Protein AF-A0A3B8QDJ0-F1 (afdb_monomer_lite)

Secondary structure (DSSP, 8-state):
-HHHHHHHIIIIISS-HHHHHHHHHH-GGGHHHHHSSSS-HHHHHHHHHIIIIITT-BHHHHHTSSS-----EEEETTTTEEEE-SHHHHHTTT--GGGSBHHHHHHHHT--TTTSPPEEEE--TTSS-----HHHH-STT--SHHHHHHHHHHHHHH-TTT-SEEEEE-TT-

pLDDT: mean 78.31, std 19.25, range [38.47, 97.19]

Radius of gyration: 17.82 Å; chains: 1; bounding box: 45×32×52 Å

Foldseek 3Di:
DVCLCVLCCVQPVVDVCVVVLCCVLVPVVCPVVQVPDPQWSLNVQLVVCCVRPQVQAFLLNVVVDPDDDDWQWWAFPVQRDIQILDCVSCVLQVHGRRNHGPSLSVSLQAAAPPRTFFRKDFRNAPPNPDDDPCLLVPPVVCPDPVSVSVSVVSVVSNPCVVDRMTTTHHRVD

Sequence (173 aa):
GDDLFTTFEEAFLKHNVQRVLVWKTLNPLHWPTLFFSTYGRSELAEDYYDKILFHHHTYHDLRQRPGPFIVVNATDITTGARFDFTQQQFDYLCSDLSAVKISRACAASSAVPAVLSPVTLNNYAGTCGFEPPAWVTDRELQTNARVRARAREYKSFLDRTNRPYLHLVDGGV

Structure (mmCIF, N/CA/C/O backbone):
data_AF-A0A3B8QDJ0-F1
#
_entry.id   AF-A0A3B8QDJ0-F1
#
loop_
_atom_site.group_PDB
_atom_site.id
_atom_site.type_symbol
_atom_site.label_atom_id
_atom_site.label_alt_id
_atom_site.label_comp_id
_atom_site.label_asym_id
_atom_site.label_entity_id
_atom_site.label_seq_id
_atom_site.pdbx_PDB_ins_code
_atom_site.Cartn_x
_atom_site.Cartn_y
_atom_site.Cartn_z
_atom_site.occupancy
_atom_site.B_iso_or_equiv
_atom_site.auth_seq_id
_atom_site.auth_comp_id
_atom_site.auth_asym_id
_atom_site.auth_atom_id
_atom_site.pdbx_PDB_model_num
ATOM 1 N N . GLY A 1 1 ? -27.486 -2.031 5.641 1.00 44.25 1 GLY A N 1
ATOM 2 C CA . GLY A 1 1 ? -27.509 -0.657 5.113 1.00 44.25 1 GLY A CA 1
ATOM 3 C C . GLY A 1 1 ? -27.871 0.295 6.223 1.00 44.25 1 GLY A C 1
ATOM 4 O O . GLY A 1 1 ? -27.053 1.128 6.580 1.00 44.25 1 GLY A O 1
ATOM 5 N N . ASP A 1 2 ? -29.046 0.096 6.813 1.00 38.47 2 ASP A N 1
ATOM 6 C CA . ASP A 1 2 ? -29.625 1.039 7.776 1.00 38.47 2 ASP A CA 1
ATOM 7 C C . ASP A 1 2 ? -28.893 1.089 9.131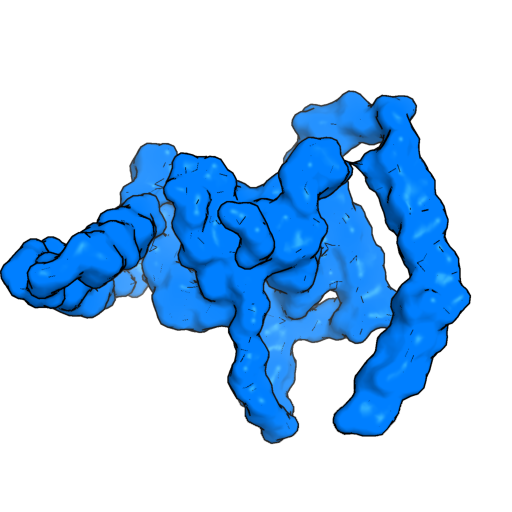 1.00 38.47 2 ASP A C 1
ATOM 9 O O . ASP A 1 2 ? -28.707 2.176 9.668 1.00 38.47 2 ASP A O 1
ATOM 13 N N . ASP A 1 3 ? -28.330 -0.031 9.605 1.00 47.31 3 ASP A N 1
ATOM 14 C CA . ASP A 1 3 ? -27.477 -0.056 10.811 1.00 47.31 3 ASP A CA 1
ATOM 15 C C . ASP A 1 3 ? -26.135 0.671 10.644 1.00 47.31 3 ASP A C 1
ATOM 17 O O . ASP A 1 3 ? -25.492 1.020 11.633 1.00 47.31 3 ASP A O 1
ATOM 21 N N . LEU A 1 4 ? -25.684 0.904 9.402 1.00 49.38 4 LEU A N 1
ATOM 22 C CA . LEU A 1 4 ? -24.424 1.602 9.150 1.00 49.38 4 LEU A CA 1
ATOM 23 C C . LEU A 1 4 ? -24.546 3.064 9.580 1.00 49.38 4 LEU A C 1
ATOM 25 O O . LEU A 1 4 ? -23.629 3.589 10.193 1.00 49.38 4 LEU A O 1
ATOM 29 N N . PHE A 1 5 ? -25.676 3.711 9.288 1.00 45.62 5 PHE A N 1
ATOM 30 C CA . PHE A 1 5 ? -25.865 5.131 9.574 1.00 45.62 5 PHE A CA 1
ATOM 31 C C . PHE A 1 5 ? -26.183 5.384 11.045 1.00 45.62 5 PHE A C 1
ATOM 33 O O . PHE A 1 5 ? -25.610 6.303 11.616 1.00 45.62 5 PHE A O 1
ATOM 40 N N . TH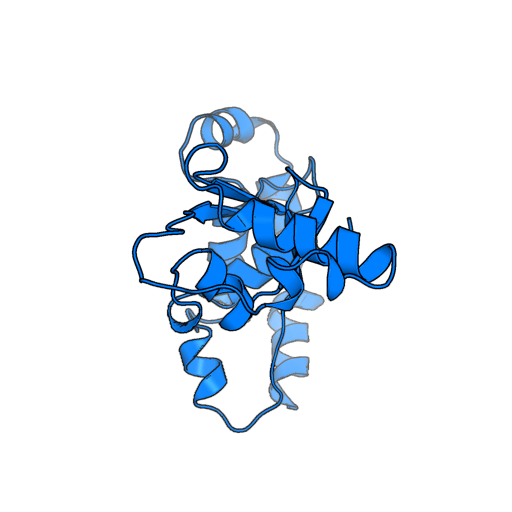R A 1 6 ? -26.997 4.547 11.691 1.00 48.06 6 THR A N 1
ATOM 41 C CA . THR A 1 6 ? -27.305 4.682 13.125 1.00 48.06 6 THR A CA 1
ATOM 42 C C . THR A 1 6 ? -26.095 4.354 14.003 1.00 48.06 6 THR A C 1
ATOM 44 O O . THR A 1 6 ? -25.757 5.135 14.892 1.00 48.06 6 THR A O 1
ATOM 47 N N . THR A 1 7 ? -25.372 3.267 13.704 1.00 54.34 7 THR A N 1
ATOM 48 C CA . THR A 1 7 ? -24.174 2.868 14.465 1.00 54.34 7 THR A CA 1
ATOM 49 C C . THR A 1 7 ? -23.005 3.820 14.214 1.00 54.34 7 THR A C 1
ATOM 51 O O . THR A 1 7 ? -22.329 4.210 15.160 1.00 54.34 7 THR A O 1
ATOM 54 N N . PHE A 1 8 ? -22.768 4.255 12.970 1.00 52.31 8 PHE A N 1
ATOM 55 C CA . PHE A 1 8 ? -21.721 5.242 12.670 1.00 52.31 8 PHE A CA 1
ATOM 56 C C . PHE A 1 8 ? -22.044 6.612 13.276 1.00 52.31 8 PHE A C 1
ATOM 58 O O . PHE A 1 8 ? -21.161 7.270 13.828 1.00 52.31 8 PHE A O 1
ATOM 65 N N . GLU A 1 9 ? -23.308 7.041 13.231 1.00 49.09 9 GLU A N 1
ATOM 66 C CA . GLU A 1 9 ? -23.723 8.301 13.841 1.00 49.09 9 GLU A CA 1
ATOM 67 C C . GLU A 1 9 ? -23.539 8.275 15.362 1.00 49.09 9 GLU A C 1
ATOM 69 O O . GLU A 1 9 ? -22.933 9.193 15.907 1.00 49.09 9 GLU A O 1
ATOM 74 N N . GLU A 1 10 ? -23.979 7.229 16.063 1.00 51.47 10 GLU A N 1
ATOM 75 C CA . GLU A 1 10 ? -23.839 7.146 17.524 1.00 51.47 10 GLU A CA 1
ATOM 76 C C . GLU A 1 10 ? -22.400 6.869 17.985 1.00 51.47 10 GLU A C 1
ATOM 78 O O . GLU A 1 10 ? -21.925 7.521 18.922 1.00 51.47 10 GLU A O 1
ATOM 83 N N . ALA A 1 11 ? -21.684 5.959 17.318 1.00 52.28 11 ALA A N 1
ATOM 84 C CA . ALA A 1 11 ? -20.347 5.528 17.728 1.00 52.28 11 ALA A CA 1
ATOM 85 C C . ALA A 1 11 ? -19.223 6.478 17.282 1.00 52.28 11 ALA A C 1
ATOM 87 O O . ALA A 1 11 ? -18.186 6.540 17.946 1.00 52.28 11 ALA A O 1
ATOM 88 N N . PHE A 1 12 ? -19.403 7.225 16.185 1.00 48.09 12 PHE A N 1
ATOM 89 C CA . PHE A 1 12 ? -18.355 8.076 15.605 1.00 48.09 12 PHE A CA 1
ATOM 90 C C . PHE A 1 12 ? -18.739 9.554 15.492 1.00 48.09 12 PHE A C 1
ATOM 92 O O . PHE A 1 12 ? -17.921 10.419 15.799 1.00 48.09 12 PHE A O 1
ATOM 99 N N . LEU A 1 13 ? -19.971 9.856 15.077 1.00 44.44 13 LEU A N 1
ATOM 100 C CA . LEU A 1 13 ? -20.382 11.208 14.667 1.00 44.44 13 LEU A CA 1
ATOM 101 C C . LEU A 1 13 ? -20.940 12.058 15.829 1.00 44.44 13 LEU A C 1
ATOM 103 O O . LEU A 1 13 ? -20.698 13.261 15.885 1.00 44.44 13 LEU A O 1
ATOM 107 N N . LYS A 1 14 ? -21.655 11.436 16.777 1.00 43.78 14 LYS A N 1
ATOM 108 C CA . LYS A 1 14 ? -22.232 12.053 17.990 1.00 43.78 14 LYS A CA 1
ATOM 109 C C . LYS A 1 14 ? -21.333 11.929 19.212 1.00 43.78 14 LYS A C 1
ATOM 111 O O . LYS A 1 14 ? -21.440 12.730 20.141 1.00 43.78 14 LYS A O 1
ATOM 116 N N . HIS A 1 15 ? -20.453 10.933 19.239 1.00 42.06 15 HIS A N 1
ATOM 117 C CA . HIS A 1 15 ? -19.383 10.895 20.221 1.00 42.06 15 HIS A CA 1
ATOM 118 C C . HIS A 1 15 ? -18.297 11.895 19.832 1.00 42.06 15 HIS A C 1
ATOM 120 O O . HIS A 1 15 ? -17.962 12.069 18.667 1.00 42.06 15 HIS A O 1
ATOM 126 N N . ASN A 1 16 ? -17.709 12.544 20.835 1.00 45.34 16 ASN A N 1
ATOM 127 C CA . ASN A 1 16 ? -16.558 13.439 20.702 1.00 45.34 16 ASN A CA 1
ATOM 128 C C . ASN A 1 16 ? -15.275 12.645 20.342 1.00 45.34 16 ASN A C 1
ATOM 130 O O . ASN A 1 16 ? -14.226 12.803 20.970 1.00 45.34 16 ASN A O 1
ATOM 134 N N . VAL A 1 17 ? -15.359 11.760 19.346 1.00 44.66 17 VAL A N 1
ATOM 135 C CA . VAL A 1 17 ? -14.266 10.940 18.824 1.00 44.66 17 VAL A CA 1
ATOM 136 C C . VAL A 1 17 ? -13.167 11.839 18.288 1.00 44.66 17 VAL A C 1
ATOM 138 O O . VAL A 1 17 ? -12.000 11.615 18.597 1.00 44.66 17 VAL A O 1
ATOM 141 N N . GLN A 1 18 ? -13.543 12.947 17.638 1.00 43.81 18 GLN A N 1
ATOM 142 C CA . GLN A 1 18 ? -12.615 14.030 17.335 1.00 43.81 18 GLN A CA 1
ATOM 143 C C . GLN A 1 18 ? -11.905 14.516 18.599 1.00 43.81 18 GLN A C 1
ATOM 145 O O . GLN A 1 18 ? -10.689 14.502 18.619 1.00 43.81 18 GLN A O 1
ATOM 150 N N . ARG A 1 19 ? -12.592 14.867 19.693 1.00 43.69 19 ARG A N 1
ATOM 151 C CA . ARG A 1 19 ? -11.929 15.423 20.887 1.00 43.69 19 ARG A CA 1
ATOM 152 C C . ARG A 1 19 ? -10.946 14.452 21.537 1.00 43.69 19 ARG A C 1
ATOM 154 O O . ARG A 1 19 ? -9.877 14.906 21.907 1.00 43.69 19 ARG A O 1
ATOM 161 N N . VAL A 1 20 ? -11.263 13.161 21.676 1.00 49.50 20 VAL A N 1
ATOM 162 C CA . VAL A 1 20 ? -10.373 12.173 22.332 1.00 49.50 20 VAL A CA 1
ATOM 163 C C . VAL A 1 20 ? -9.227 11.737 21.417 1.00 49.50 20 VAL A C 1
ATOM 165 O O . VAL A 1 20 ? -8.088 11.643 21.880 1.00 49.50 20 VAL A O 1
ATOM 168 N N . LEU A 1 21 ? -9.505 11.515 20.127 1.00 48.34 21 LEU A N 1
ATOM 169 C CA . LEU A 1 21 ? -8.494 11.160 19.131 1.00 48.34 21 LEU A CA 1
ATOM 170 C C . LEU A 1 21 ? -7.547 12.341 18.894 1.00 48.34 21 LEU A C 1
ATOM 172 O O . LEU A 1 21 ? -6.339 12.153 18.971 1.00 48.34 21 LEU A O 1
ATOM 176 N N . VAL A 1 22 ? -8.066 13.565 18.740 1.00 49.03 22 VAL A N 1
ATOM 177 C CA . VAL A 1 22 ? -7.286 14.815 18.659 1.00 49.03 22 VAL A CA 1
ATOM 178 C C . VAL A 1 22 ? -6.492 15.034 19.946 1.00 49.03 22 VAL A C 1
ATOM 180 O O . VAL A 1 22 ? -5.307 15.316 19.858 1.00 49.03 22 VAL A O 1
ATOM 183 N N . TRP A 1 23 ? -7.054 14.839 21.146 1.00 47.94 23 TRP A N 1
ATOM 184 C CA . TRP A 1 23 ? -6.276 15.025 22.383 1.00 47.94 23 TRP A CA 1
ATOM 185 C C . TRP A 1 23 ? -5.133 14.016 22.538 1.00 47.94 23 TRP A C 1
ATOM 187 O O . TRP A 1 23 ? -4.051 14.385 22.986 1.00 47.94 23 TRP A O 1
ATOM 197 N N . LYS A 1 24 ? -5.352 12.741 22.191 1.00 50.59 24 LYS A N 1
ATOM 198 C CA . LYS A 1 24 ? -4.319 11.698 22.319 1.00 50.59 24 LYS A CA 1
ATOM 199 C C . LYS A 1 24 ? -3.283 11.737 21.193 1.00 50.59 24 LYS A C 1
ATOM 201 O O . LYS A 1 24 ? -2.126 11.421 21.447 1.00 50.59 24 LYS A O 1
ATOM 206 N N . THR A 1 25 ? -3.667 12.141 19.982 1.00 49.03 25 THR A N 1
ATOM 207 C CA . THR A 1 25 ? -2.747 12.270 18.835 1.00 49.03 25 THR A CA 1
ATOM 208 C C . THR A 1 25 ? -2.020 13.619 18.805 1.00 49.03 25 THR A C 1
ATOM 210 O O . THR A 1 25 ? -0.850 13.653 18.427 1.00 49.03 25 THR A O 1
ATOM 213 N N . LEU A 1 26 ? -2.641 14.712 19.275 1.00 49.06 26 LEU A N 1
ATOM 214 C CA . LEU A 1 26 ? -2.055 16.061 19.286 1.00 49.06 26 LEU A CA 1
ATOM 215 C C . LEU A 1 26 ? -1.372 16.474 20.598 1.00 49.06 26 LEU A C 1
ATOM 217 O O . LEU A 1 26 ? -0.864 17.587 20.653 1.00 49.06 26 LEU A O 1
ATOM 221 N N . ASN A 1 27 ? -1.330 15.645 21.650 1.00 52.06 27 ASN A N 1
ATOM 222 C CA . ASN A 1 27 ? -0.571 15.990 22.859 1.00 52.06 27 ASN A CA 1
ATOM 223 C C . ASN A 1 27 ? 0.940 15.743 22.642 1.00 52.06 27 ASN A C 1
ATOM 225 O O . ASN A 1 27 ? 1.372 14.583 22.640 1.00 52.06 27 ASN A O 1
ATOM 229 N N . PRO A 1 28 ? 1.763 16.806 22.512 1.00 50.91 28 PRO A N 1
ATOM 230 C CA . PRO A 1 28 ? 3.167 16.693 22.126 1.00 50.91 28 PRO A CA 1
ATOM 231 C C . PRO A 1 28 ? 4.060 16.032 23.180 1.00 50.91 28 PRO A C 1
ATOM 233 O O . PRO A 1 28 ? 5.175 15.617 22.870 1.00 50.91 28 PRO A O 1
ATOM 236 N N . LEU A 1 29 ? 3.571 15.872 24.413 1.00 55.44 29 LEU A N 1
ATOM 237 C CA . LEU A 1 29 ? 4.322 15.265 25.514 1.00 55.44 29 LEU A CA 1
ATOM 238 C C . LEU A 1 29 ? 4.527 13.749 25.348 1.00 55.44 29 LEU A C 1
ATOM 240 O O . LEU A 1 29 ? 5.473 13.201 25.905 1.00 55.44 29 LEU A O 1
ATOM 244 N N . HIS A 1 30 ? 3.688 13.070 24.557 1.00 53.59 30 HIS A N 1
ATOM 245 C CA . HIS A 1 30 ? 3.786 11.621 24.309 1.00 53.59 30 HIS A CA 1
ATOM 246 C C . HIS A 1 30 ? 4.442 11.273 22.961 1.00 53.59 30 HIS A C 1
ATOM 248 O O . HIS A 1 30 ? 4.536 10.106 22.580 1.00 53.59 30 HIS A O 1
ATOM 254 N N . TRP A 1 31 ? 4.890 12.281 22.209 1.00 52.16 31 TRP A N 1
ATOM 255 C CA . TRP A 1 31 ? 5.431 12.113 20.861 1.00 52.16 31 TRP A CA 1
ATOM 256 C C . TRP A 1 31 ? 6.822 11.472 20.777 1.00 52.16 31 TRP A C 1
ATOM 258 O O . TRP A 1 31 ? 7.014 10.696 19.839 1.00 52.16 31 TRP A O 1
ATOM 268 N N . PRO A 1 32 ? 7.774 11.709 21.705 1.00 54.84 32 PRO A N 1
ATOM 269 C CA . PRO A 1 32 ? 9.090 11.075 21.624 1.00 54.84 32 PRO A CA 1
ATOM 270 C C . PRO A 1 32 ? 8.991 9.543 21.657 1.00 54.84 32 PRO A C 1
ATOM 272 O O . PRO A 1 32 ? 9.590 8.862 20.833 1.00 54.84 32 PRO A O 1
ATOM 275 N N . THR A 1 33 ? 8.143 8.979 22.519 1.00 50.41 33 THR A N 1
ATOM 276 C CA . THR A 1 33 ? 7.972 7.520 22.639 1.00 50.41 33 THR A CA 1
ATOM 277 C C . THR A 1 33 ? 7.288 6.871 21.433 1.00 50.41 33 THR A C 1
ATOM 279 O O . THR A 1 33 ? 7.464 5.678 21.222 1.00 50.41 33 THR A O 1
ATOM 282 N N . LEU A 1 34 ? 6.538 7.633 20.628 1.00 47.00 34 LEU A N 1
ATOM 283 C CA . LEU A 1 34 ? 5.857 7.146 19.416 1.00 47.00 34 LEU A CA 1
ATOM 284 C C . LEU A 1 34 ? 6.708 7.294 18.144 1.00 47.00 34 LEU A C 1
ATOM 286 O O . LEU A 1 34 ? 6.432 6.633 17.152 1.00 47.00 34 LEU A O 1
ATOM 290 N N . PHE A 1 35 ? 7.729 8.155 18.167 1.00 42.28 35 PHE A N 1
ATOM 291 C CA . PHE A 1 35 ? 8.711 8.290 17.083 1.00 42.28 35 PHE A CA 1
ATOM 292 C C . PHE A 1 35 ? 9.851 7.264 17.191 1.00 42.28 35 PHE A C 1
ATOM 294 O O . PHE A 1 35 ? 10.390 6.847 16.171 1.00 42.28 35 PHE A O 1
ATOM 301 N N . PHE A 1 36 ? 10.218 6.859 18.414 1.00 42.75 36 PHE A N 1
ATOM 302 C CA . PHE A 1 36 ? 11.278 5.869 18.674 1.00 42.75 36 PHE A CA 1
ATOM 303 C C . PHE A 1 36 ? 10.763 4.428 18.850 1.00 42.75 36 PHE A C 1
ATOM 305 O O . PHE A 1 36 ? 11.562 3.503 18.973 1.00 42.75 36 PHE A O 1
ATOM 312 N N . SER A 1 37 ? 9.444 4.228 18.868 1.00 43.97 37 SER A N 1
ATOM 313 C CA . SER A 1 37 ? 8.798 2.913 18.884 1.00 43.97 37 SER A CA 1
ATOM 314 C C . SER A 1 37 ? 8.476 2.475 17.453 1.00 43.97 37 SER A C 1
ATOM 316 O O . SER A 1 37 ? 8.060 3.291 16.637 1.00 43.97 37 SER A O 1
ATOM 318 N N . THR A 1 38 ? 8.587 1.180 17.147 1.00 49.59 38 THR A N 1
ATOM 319 C CA . THR A 1 38 ? 8.091 0.575 15.892 1.00 49.59 38 THR A CA 1
ATOM 320 C C . THR A 1 38 ? 6.563 0.663 15.735 1.00 49.59 38 THR A C 1
ATOM 322 O O . THR A 1 38 ? 6.026 0.224 14.721 1.00 49.59 38 THR A O 1
ATOM 325 N N . TYR A 1 39 ? 5.864 1.229 16.725 1.00 51.09 39 TYR A N 1
ATOM 326 C CA . TYR A 1 39 ? 4.417 1.381 16.812 1.00 51.09 39 TYR A CA 1
ATOM 327 C C . TYR A 1 39 ? 4.030 2.870 16.696 1.00 51.09 39 TYR A C 1
ATOM 329 O O . TYR A 1 39 ? 4.273 3.664 17.611 1.00 51.09 39 TYR A O 1
ATOM 337 N N . GLY A 1 40 ? 3.471 3.257 15.544 1.00 58.47 40 GLY A N 1
ATOM 338 C CA . GLY A 1 40 ? 3.194 4.651 15.175 1.00 58.47 40 GLY A CA 1
ATOM 339 C C . GLY A 1 40 ? 1.836 5.196 15.644 1.00 58.47 40 GLY A C 1
ATOM 340 O O . GLY A 1 40 ? 0.970 4.476 16.134 1.00 58.47 40 GLY A O 1
ATOM 341 N N . ARG A 1 41 ? 1.611 6.504 15.447 1.00 57.25 41 ARG A N 1
ATOM 342 C CA . ARG A 1 41 ? 0.341 7.198 15.765 1.00 57.25 41 ARG A CA 1
ATOM 343 C C . ARG A 1 41 ? -0.861 6.641 14.996 1.00 57.25 41 ARG A C 1
ATOM 345 O O . ARG A 1 41 ? -1.969 6.653 15.522 1.00 57.25 41 ARG A O 1
ATOM 352 N N . SER A 1 42 ? -0.648 6.161 13.777 1.00 56.19 42 SER A N 1
ATOM 353 C CA . SER A 1 42 ? -1.704 5.540 12.969 1.00 56.19 42 SER A CA 1
ATOM 354 C C . SER A 1 42 ? -2.029 4.120 13.400 1.00 56.19 42 SER A C 1
ATOM 356 O O . SER A 1 42 ? -3.155 3.696 13.192 1.00 56.19 42 SER A O 1
ATOM 358 N N . GLU A 1 43 ? -1.117 3.437 14.092 1.00 58.56 43 GLU A N 1
ATOM 359 C CA . GLU A 1 43 ? -1.403 2.153 14.737 1.00 58.56 43 GLU A CA 1
ATOM 360 C C . GLU A 1 43 ? -2.373 2.347 15.920 1.00 58.56 43 GLU A C 1
ATOM 362 O O . GLU A 1 43 ? -3.305 1.572 16.103 1.00 58.56 43 GLU A O 1
ATOM 367 N N . LEU A 1 44 ? -2.241 3.457 16.665 1.00 60.47 44 LEU A N 1
ATOM 368 C CA . LEU A 1 44 ? -3.213 3.842 17.701 1.00 60.47 44 LEU A CA 1
ATOM 369 C C . LEU A 1 44 ? -4.585 4.208 17.116 1.00 60.47 44 LEU A C 1
ATOM 371 O O . LEU A 1 44 ? -5.613 3.907 17.725 1.00 60.47 44 LEU A O 1
ATOM 375 N N . ALA A 1 45 ? -4.609 4.891 15.968 1.00 60.81 45 ALA A N 1
ATOM 376 C CA . ALA A 1 45 ? -5.852 5.205 15.268 1.00 60.81 45 ALA A CA 1
ATOM 377 C C . ALA A 1 45 ? -6.496 3.937 14.684 1.00 60.81 45 ALA A C 1
ATOM 379 O O . ALA A 1 45 ? -7.705 3.765 14.819 1.00 60.81 45 ALA A O 1
ATOM 380 N N . GLU A 1 46 ? -5.694 3.032 14.114 1.00 62.28 46 GLU A N 1
ATOM 381 C CA . GLU A 1 46 ? -6.119 1.710 13.651 1.00 62.28 46 GLU A CA 1
ATOM 382 C C . GLU A 1 46 ? -6.773 0.930 14.786 1.00 62.28 46 GLU A C 1
ATOM 384 O O . GLU A 1 46 ? -7.938 0.576 14.653 1.00 62.28 46 GLU A O 1
ATOM 389 N N . ASP A 1 47 ? -6.084 0.719 15.910 1.00 62.50 47 ASP A N 1
ATOM 390 C CA . ASP A 1 47 ? -6.615 -0.066 17.031 1.00 62.50 47 ASP A CA 1
ATOM 391 C C . ASP A 1 47 ? -7.880 0.559 17.630 1.00 62.50 47 ASP A C 1
ATOM 393 O O . ASP A 1 47 ? -8.799 -0.147 18.060 1.00 62.50 47 ASP A O 1
ATOM 397 N N . TYR A 1 48 ? -7.968 1.892 17.630 1.00 64.38 48 TYR A N 1
ATOM 398 C CA . TYR A 1 48 ? -9.179 2.587 18.042 1.00 64.38 48 TYR A CA 1
ATOM 399 C C . TYR A 1 48 ? -10.333 2.322 17.064 1.00 64.38 48 TYR A C 1
ATOM 401 O O . TYR A 1 48 ? -11.373 1.822 17.496 1.00 64.38 48 TYR A O 1
ATOM 409 N N . TYR A 1 49 ? -10.154 2.571 15.761 1.00 64.62 49 TYR A N 1
ATOM 410 C CA . TYR A 1 49 ? -11.170 2.297 14.733 1.00 64.62 49 TYR A CA 1
ATOM 411 C C . TYR A 1 49 ? -11.565 0.820 14.679 1.00 64.62 49 TYR A C 1
ATOM 413 O O . TYR A 1 49 ? -12.742 0.493 14.526 1.00 64.62 49 TYR A O 1
ATOM 421 N N . ASP A 1 50 ? -10.601 -0.078 14.843 1.00 65.38 50 ASP A N 1
ATOM 422 C CA . ASP A 1 50 ? -10.815 -1.519 14.867 1.00 65.38 50 ASP A CA 1
ATOM 423 C C . ASP A 1 50 ? -11.728 -1.921 16.023 1.00 65.38 50 ASP A C 1
ATOM 425 O O . ASP A 1 50 ? -12.625 -2.741 15.858 1.00 65.38 50 ASP A O 1
ATOM 429 N N . LYS A 1 51 ? -11.567 -1.286 17.185 1.00 63.41 51 LYS A N 1
ATOM 430 C CA . LYS A 1 51 ? -12.394 -1.560 18.359 1.00 63.41 51 LYS A CA 1
ATOM 431 C C . LYS A 1 51 ? -13.798 -0.960 18.264 1.00 63.41 51 LYS A C 1
ATOM 433 O O . LYS A 1 51 ? -14.747 -1.597 18.720 1.00 63.41 51 LYS A O 1
ATOM 438 N N . ILE A 1 52 ? -13.926 0.261 17.738 1.00 60.47 52 ILE A N 1
ATOM 439 C CA . ILE A 1 52 ? -15.187 1.021 17.797 1.00 60.47 52 ILE A CA 1
ATOM 440 C C . ILE A 1 52 ? -16.063 0.908 16.545 1.00 60.47 52 ILE A C 1
ATOM 442 O O . ILE A 1 52 ? -17.262 1.139 16.650 1.00 60.47 52 ILE A O 1
ATOM 446 N N . LEU A 1 53 ? -15.491 0.578 15.382 1.00 67.69 53 LEU A N 1
ATOM 447 C CA . LEU A 1 53 ? -16.202 0.599 14.096 1.00 67.69 53 LEU A CA 1
ATOM 448 C C . LEU A 1 53 ? -16.138 -0.724 13.336 1.00 67.69 53 LEU A C 1
ATOM 450 O O . LEU A 1 53 ? -17.133 -1.136 12.746 1.00 67.69 53 LEU A O 1
ATOM 454 N N . PHE A 1 54 ? -14.969 -1.367 13.301 1.00 76.69 54 PHE A N 1
ATOM 455 C CA . PHE A 1 54 ? -14.736 -2.489 12.384 1.00 76.69 54 PHE A CA 1
ATOM 456 C C . PHE A 1 54 ? -14.692 -3.859 13.063 1.00 76.69 54 PHE A C 1
ATOM 458 O O . PHE A 1 54 ? -14.758 -4.868 12.372 1.00 76.69 54 PHE A O 1
ATOM 465 N N . HIS A 1 55 ? -14.632 -3.909 14.393 1.00 81.56 55 HIS A N 1
ATOM 466 C CA . HIS A 1 55 ? -14.681 -5.123 15.212 1.00 81.56 55 HIS A CA 1
ATOM 467 C C . HIS A 1 55 ? -13.741 -6.242 14.730 1.00 81.56 55 HIS A C 1
ATOM 469 O O . HIS A 1 55 ? -14.145 -7.401 14.657 1.00 81.56 55 HIS A O 1
ATOM 475 N N . HIS A 1 56 ? -12.490 -5.900 14.402 1.00 83.19 56 HIS A N 1
ATOM 476 C CA . HIS A 1 56 ? -11.468 -6.830 13.898 1.00 83.19 56 HIS A CA 1
ATOM 477 C C . HIS A 1 56 ? -11.754 -7.441 12.518 1.00 83.19 56 HIS A C 1
ATOM 479 O O . HIS A 1 56 ? -11.052 -8.366 12.105 1.00 83.19 56 HIS A O 1
ATOM 485 N N . HIS A 1 57 ? -12.739 -6.922 11.777 1.00 89.12 57 HIS A N 1
ATOM 486 C CA . HIS A 1 57 ? -13.030 -7.405 10.435 1.00 89.12 57 HIS A CA 1
ATOM 487 C C . HIS A 1 57 ? -11.932 -7.058 9.425 1.00 89.12 57 HIS A C 1
ATOM 489 O O . HIS A 1 57 ? -11.316 -5.986 9.434 1.00 89.12 57 HIS A O 1
ATOM 495 N N . THR A 1 58 ? -11.741 -7.984 8.496 1.00 93.25 58 THR A N 1
ATOM 496 C CA . THR A 1 58 ? -10.736 -7.934 7.435 1.00 93.25 58 THR A CA 1
ATOM 497 C C . THR A 1 58 ? -11.376 -7.819 6.054 1.00 93.25 58 THR A C 1
ATOM 499 O O . THR A 1 58 ? -12.588 -7.978 5.879 1.00 93.25 58 THR A O 1
ATOM 502 N N . TYR A 1 59 ? -10.557 -7.583 5.029 1.00 94.06 59 TYR A N 1
ATOM 503 C CA . TYR A 1 59 ? -11.015 -7.662 3.639 1.00 94.06 59 TYR A CA 1
ATOM 504 C C . TYR A 1 59 ? -11.489 -9.069 3.250 1.00 94.06 59 TYR A C 1
ATOM 506 O O . TYR A 1 59 ? -12.301 -9.197 2.331 1.00 94.06 59 TYR A O 1
ATOM 514 N N . HIS A 1 60 ? -11.043 -10.128 3.940 1.00 93.69 60 HIS A N 1
ATOM 515 C CA . HIS A 1 60 ? -11.634 -11.456 3.783 1.00 93.69 60 HIS A CA 1
ATOM 516 C C . HIS A 1 60 ? -13.132 -11.430 4.109 1.00 93.69 60 HIS A C 1
ATOM 518 O O . HIS A 1 60 ? -13.933 -11.869 3.285 1.00 93.69 60 HIS A O 1
ATOM 524 N N . ASP A 1 61 ? -13.516 -10.848 5.246 1.00 91.31 61 ASP A N 1
ATOM 525 C CA . ASP A 1 61 ? -14.911 -10.799 5.703 1.00 91.31 61 ASP A CA 1
ATOM 526 C C . ASP A 1 61 ? -15.810 -9.995 4.758 1.00 91.31 61 ASP A C 1
ATOM 528 O O . ASP A 1 61 ? -16.967 -10.358 4.537 1.00 91.31 61 ASP A O 1
ATOM 532 N N . LEU A 1 62 ? -15.275 -8.926 4.156 1.00 89.12 62 LEU A N 1
ATOM 533 C CA . LEU A 1 62 ? -15.997 -8.145 3.148 1.00 89.12 62 LEU A CA 1
ATOM 534 C C . LEU A 1 62 ? -16.312 -8.971 1.900 1.00 89.12 62 LEU A C 1
ATOM 536 O O . LEU A 1 62 ? -17.425 -8.887 1.389 1.00 89.12 62 LEU A O 1
ATOM 540 N N . ARG A 1 63 ? -15.367 -9.795 1.427 1.00 87.81 63 ARG A N 1
ATOM 541 C CA . ARG A 1 63 ? -15.569 -10.635 0.232 1.00 87.81 63 ARG A CA 1
ATOM 542 C C . ARG A 1 63 ? -16.603 -11.742 0.436 1.00 87.81 63 ARG A C 1
ATOM 544 O O . ARG A 1 63 ? -17.197 -12.181 -0.542 1.00 87.81 63 ARG A O 1
ATOM 551 N N . GLN A 1 64 ? -16.813 -12.196 1.672 1.00 87.81 64 GLN A N 1
ATOM 552 C CA . GLN A 1 64 ? -17.792 -13.246 1.987 1.00 87.81 64 GLN A CA 1
ATOM 553 C C . GLN A 1 64 ? -19.233 -12.724 2.075 1.00 87.81 64 GLN A C 1
ATOM 555 O O . GLN A 1 64 ? -20.177 -13.513 2.130 1.00 87.81 64 GLN A O 1
ATOM 560 N N . ARG A 1 65 ? -19.428 -11.401 2.121 1.00 85.44 65 ARG A N 1
ATOM 561 C CA . ARG A 1 65 ? -20.748 -10.785 2.268 1.00 85.44 65 ARG A CA 1
ATOM 562 C C . ARG A 1 65 ? -21.293 -10.332 0.909 1.00 85.44 65 ARG A C 1
ATOM 564 O O . ARG A 1 65 ? -20.550 -9.753 0.119 1.00 85.44 65 ARG A O 1
ATOM 571 N N . PRO A 1 66 ? -22.597 -10.518 0.634 1.00 84.25 66 PRO A N 1
ATOM 572 C CA . PRO A 1 66 ? -23.226 -9.894 -0.523 1.00 84.25 66 PRO A CA 1
ATOM 573 C C . PRO A 1 66 ? -23.198 -8.369 -0.344 1.00 84.25 66 PRO A C 1
ATOM 575 O O . PRO A 1 66 ? -23.749 -7.839 0.622 1.00 84.25 66 PRO A O 1
ATOM 578 N N . GLY A 1 67 ? -22.533 -7.656 -1.251 1.00 85.25 67 GLY A N 1
ATOM 579 C CA . GLY A 1 67 ? -22.349 -6.212 -1.134 1.00 85.25 67 GLY A CA 1
ATOM 580 C C . GLY A 1 67 ? -21.491 -5.613 -2.250 1.00 85.25 67 GLY A C 1
ATOM 581 O O . GLY A 1 67 ? -21.020 -6.338 -3.130 1.00 85.25 67 GLY A O 1
ATOM 582 N N . PRO A 1 68 ? -21.308 -4.281 -2.247 1.00 87.75 68 PRO A N 1
ATOM 583 C CA . PRO A 1 68 ? -20.451 -3.609 -3.212 1.00 87.75 68 PRO A CA 1
ATOM 584 C C . PRO A 1 68 ? -18.979 -3.977 -3.001 1.00 87.75 68 PRO A C 1
ATOM 586 O O . PRO A 1 68 ? -18.536 -4.241 -1.883 1.00 87.75 68 PRO A O 1
ATOM 589 N N . PHE A 1 69 ? -18.200 -3.921 -4.080 1.00 88.06 69 PHE A N 1
ATOM 590 C CA . PHE A 1 69 ? -16.747 -4.009 -3.996 1.00 88.06 69 PHE A CA 1
ATOM 591 C C . PHE A 1 69 ? -16.183 -2.698 -3.433 1.00 88.06 69 PHE A C 1
ATOM 593 O O . PHE A 1 69 ? -16.322 -1.641 -4.049 1.00 88.06 69 PHE A O 1
ATOM 600 N N . ILE A 1 70 ? -15.577 -2.765 -2.247 1.00 89.75 70 ILE A N 1
ATOM 601 C CA . ILE A 1 70 ? -15.031 -1.601 -1.542 1.00 89.75 70 ILE A CA 1
ATOM 602 C C . ILE A 1 70 ? -13.550 -1.453 -1.889 1.00 89.75 70 ILE A C 1
ATOM 604 O O . ILE A 1 70 ? -12.775 -2.392 -1.718 1.00 89.75 70 ILE A O 1
ATOM 608 N N . VAL A 1 71 ? -13.163 -0.255 -2.329 1.00 93.50 71 VAL A N 1
ATOM 609 C CA . VAL A 1 71 ? -11.766 0.121 -2.569 1.00 93.50 71 VAL A CA 1
ATOM 610 C C . VAL A 1 71 ? -11.435 1.328 -1.709 1.00 93.50 71 VAL A C 1
ATOM 612 O O . VAL A 1 71 ? -11.990 2.409 -1.908 1.00 93.50 71 VAL A O 1
ATOM 615 N N . VAL A 1 72 ? -10.530 1.136 -0.755 1.00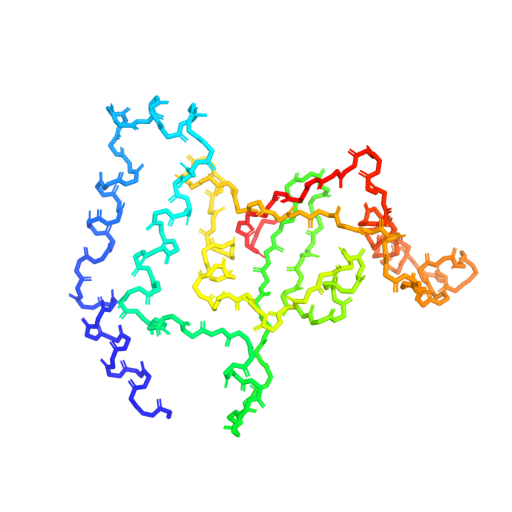 93.38 72 VAL A N 1
ATOM 616 C CA . VAL A 1 72 ? -9.959 2.226 0.040 1.00 93.38 72 VAL A CA 1
ATOM 617 C C . VAL A 1 72 ? -8.689 2.713 -0.649 1.00 93.38 72 VAL A C 1
ATOM 619 O O . VAL A 1 72 ? -7.912 1.900 -1.147 1.00 93.38 72 VAL A O 1
ATOM 622 N N . ASN A 1 73 ? -8.478 4.027 -0.683 1.00 94.56 73 ASN A N 1
ATOM 623 C CA . ASN A 1 73 ? -7.330 4.641 -1.348 1.00 94.56 73 ASN A CA 1
ATOM 624 C C . ASN A 1 73 ? -6.412 5.293 -0.320 1.00 94.56 73 ASN A C 1
ATOM 626 O O . ASN A 1 73 ? -6.880 5.879 0.650 1.00 94.56 73 ASN A O 1
ATOM 630 N N . ALA A 1 74 ? -5.115 5.238 -0.570 1.00 94.12 74 ALA A N 1
ATOM 631 C CA . ALA A 1 74 ? -4.100 5.992 0.148 1.00 94.12 74 ALA A CA 1
ATOM 632 C C . ALA A 1 74 ? -3.083 6.551 -0.855 1.00 94.12 74 ALA A C 1
ATOM 634 O O . ALA A 1 74 ? -3.112 6.198 -2.038 1.00 94.12 74 ALA A O 1
ATOM 635 N N . THR A 1 75 ? -2.164 7.380 -0.380 1.00 92.75 75 THR A N 1
ATOM 636 C CA . THR A 1 75 ? -1.058 7.908 -1.180 1.00 92.75 75 THR A CA 1
ATOM 637 C C . THR A 1 75 ? 0.260 7.371 -0.643 1.00 92.75 75 THR A C 1
ATOM 639 O O . THR A 1 75 ? 0.538 7.431 0.552 1.00 92.75 75 THR A O 1
ATOM 642 N N . ASP A 1 76 ? 1.093 6.821 -1.520 1.00 92.69 76 ASP A N 1
ATOM 643 C CA . ASP A 1 76 ? 2.467 6.456 -1.188 1.00 92.69 76 ASP A CA 1
ATOM 644 C C . ASP A 1 76 ? 3.332 7.717 -1.140 1.00 92.69 76 ASP A C 1
ATOM 646 O O . ASP A 1 76 ? 3.653 8.306 -2.174 1.00 92.69 76 ASP A O 1
ATOM 650 N N . ILE A 1 77 ? 3.754 8.108 0.063 1.00 89.12 77 ILE A N 1
ATOM 651 C CA . ILE A 1 77 ? 4.496 9.356 0.288 1.00 89.12 77 ILE A CA 1
ATOM 652 C C . ILE A 1 77 ? 5.843 9.394 -0.447 1.00 89.12 77 ILE A C 1
ATOM 654 O O . ILE A 1 77 ? 6.374 10.472 -0.701 1.00 89.12 77 ILE A O 1
ATOM 658 N N . THR A 1 78 ? 6.406 8.235 -0.804 1.00 87.81 78 THR A N 1
ATOM 659 C CA . THR A 1 78 ? 7.708 8.182 -1.487 1.00 87.81 78 THR A CA 1
ATOM 660 C C . THR A 1 78 ? 7.599 8.648 -2.932 1.00 87.81 78 THR A C 1
ATOM 662 O O . THR A 1 78 ? 8.522 9.265 -3.458 1.00 87.81 78 THR A O 1
ATOM 665 N N . THR A 1 79 ? 6.488 8.324 -3.593 1.00 88.31 79 THR A N 1
ATOM 666 C CA . THR A 1 79 ? 6.313 8.556 -5.034 1.00 88.31 79 THR A CA 1
ATOM 667 C C . THR A 1 79 ? 5.203 9.554 -5.352 1.00 88.31 79 THR A C 1
ATOM 669 O O . THR A 1 79 ? 5.140 10.042 -6.478 1.00 88.31 79 THR A O 1
ATOM 672 N N . GLY A 1 80 ? 4.329 9.850 -4.386 1.00 89.12 80 GLY A N 1
ATOM 673 C CA . GLY A 1 80 ? 3.065 10.551 -4.607 1.00 89.12 80 GLY A CA 1
ATOM 674 C C . GLY A 1 80 ? 2.038 9.710 -5.372 1.00 89.12 80 GLY A C 1
ATOM 675 O O . GLY A 1 80 ? 1.033 10.241 -5.831 1.00 89.12 80 GLY A O 1
ATOM 676 N N . ALA A 1 81 ? 2.290 8.412 -5.567 1.00 90.31 81 ALA A N 1
ATOM 677 C CA . ALA A 1 81 ? 1.385 7.548 -6.307 1.00 90.31 81 ALA A CA 1
ATOM 678 C C . ALA A 1 81 ? 0.183 7.150 -5.452 1.00 90.31 81 ALA A C 1
ATOM 680 O O . ALA A 1 81 ? 0.320 6.791 -4.280 1.00 90.31 81 ALA A O 1
ATOM 681 N N . ARG A 1 82 ? -0.992 7.098 -6.081 1.00 92.56 82 ARG A N 1
ATOM 682 C CA . ARG A 1 82 ? -2.176 6.492 -5.477 1.00 92.56 82 ARG A CA 1
ATOM 683 C C . ARG A 1 82 ? -1.964 4.988 -5.288 1.00 92.56 82 ARG A C 1
ATOM 685 O O . ARG A 1 82 ? -1.600 4.273 -6.231 1.00 92.56 82 ARG A O 1
ATOM 692 N N . PHE A 1 83 ? -2.267 4.525 -4.083 1.00 95.19 83 PHE A N 1
ATOM 693 C CA . PHE A 1 83 ? -2.251 3.133 -3.669 1.00 95.19 83 PHE A CA 1
ATOM 694 C C . PHE A 1 83 ? -3.671 2.670 -3.329 1.00 95.19 83 PHE A C 1
ATOM 696 O O . PHE A 1 83 ? -4.304 3.180 -2.405 1.00 95.19 83 PHE A O 1
ATOM 703 N N . ASP A 1 84 ? -4.161 1.684 -4.074 1.00 95.56 84 ASP A N 1
ATOM 704 C CA . ASP A 1 84 ? -5.503 1.132 -3.894 1.00 95.56 84 ASP A CA 1
ATOM 705 C C . ASP A 1 84 ? -5.436 -0.138 -3.045 1.00 95.56 84 ASP A C 1
ATOM 707 O O . ASP A 1 84 ? -4.709 -1.069 -3.386 1.00 95.56 84 ASP A O 1
ATOM 711 N N . PHE A 1 85 ? -6.237 -0.243 -1.986 1.00 96.56 85 PHE A N 1
ATOM 712 C CA . PHE A 1 85 ? -6.395 -1.492 -1.236 1.00 96.56 85 PHE A CA 1
ATOM 713 C C . PHE A 1 85 ? -7.236 -2.489 -2.046 1.00 96.56 85 PHE A C 1
ATOM 715 O O . PHE A 1 85 ? -8.422 -2.696 -1.804 1.00 96.56 85 PHE A O 1
ATOM 722 N N . THR A 1 86 ? -6.601 -3.092 -3.051 1.00 96.38 86 THR A N 1
ATOM 723 C CA . THR A 1 86 ? -7.141 -4.150 -3.916 1.00 96.38 86 THR A CA 1
ATOM 724 C C . THR A 1 86 ? -6.154 -5.307 -3.988 1.00 96.38 86 THR A C 1
ATOM 726 O O . THR A 1 86 ? -4.947 -5.094 -3.871 1.00 96.38 86 THR A O 1
ATOM 729 N N . GLN A 1 87 ? -6.645 -6.533 -4.209 1.00 96.25 87 GLN A N 1
ATOM 730 C CA . GLN A 1 87 ? -5.746 -7.685 -4.326 1.00 96.25 87 GLN A CA 1
ATOM 731 C C . GLN A 1 87 ? -4.751 -7.484 -5.474 1.00 96.25 87 GLN A C 1
ATOM 733 O O . GLN A 1 87 ? -3.562 -7.673 -5.275 1.00 96.25 87 GLN A O 1
ATOM 738 N N . GLN A 1 88 ? -5.207 -6.948 -6.612 1.00 94.94 88 GLN A N 1
ATOM 739 C CA . GLN A 1 88 ? -4.340 -6.622 -7.743 1.00 94.94 88 GLN A CA 1
ATOM 740 C C . GLN A 1 88 ? -3.170 -5.708 -7.353 1.00 94.94 88 GLN A C 1
ATOM 742 O O . GLN A 1 88 ? -2.068 -5.888 -7.854 1.00 94.94 88 GLN A O 1
ATOM 747 N N . GLN A 1 89 ? -3.390 -4.712 -6.490 1.00 95.94 89 GLN A N 1
ATOM 748 C CA . GLN A 1 89 ? -2.322 -3.828 -6.016 1.00 95.94 89 GLN A CA 1
ATOM 749 C C . GLN A 1 89 ? -1.382 -4.545 -5.034 1.00 95.94 89 GLN A C 1
ATOM 751 O O . GLN A 1 89 ? -0.171 -4.332 -5.082 1.00 95.94 89 GLN A O 1
ATOM 756 N N . PHE A 1 90 ? -1.932 -5.397 -4.168 1.00 97.19 90 PHE A N 1
ATOM 757 C CA . PHE A 1 90 ? -1.181 -6.205 -3.205 1.00 97.19 90 PHE A CA 1
ATOM 758 C C . PHE A 1 90 ? -0.352 -7.313 -3.874 1.00 97.19 90 PHE A C 1
ATOM 760 O O . PHE A 1 90 ? 0.715 -7.655 -3.363 1.00 97.19 90 PHE A O 1
ATOM 767 N N . ASP A 1 91 ? -0.763 -7.794 -5.049 1.00 97.19 91 ASP A N 1
ATOM 768 C CA . ASP A 1 91 ? -0.006 -8.764 -5.844 1.00 97.19 91 ASP A CA 1
ATOM 769 C C . ASP A 1 91 ? 1.352 -8.191 -6.293 1.00 97.19 91 ASP A C 1
ATOM 771 O O . ASP A 1 91 ? 2.359 -8.898 -6.250 1.00 97.19 91 ASP A O 1
ATOM 775 N N . TYR A 1 92 ? 1.437 -6.883 -6.593 1.00 96.69 92 TYR A N 1
ATOM 776 C CA . TYR A 1 92 ? 2.725 -6.213 -6.863 1.00 96.69 92 TYR A CA 1
ATOM 777 C C . TYR A 1 92 ? 3.668 -6.237 -5.659 1.00 96.69 92 TYR A C 1
ATOM 779 O O . TYR A 1 92 ? 4.881 -6.187 -5.840 1.00 96.69 92 TYR A O 1
ATOM 787 N N . LEU A 1 93 ? 3.119 -6.310 -4.444 1.00 96.38 93 LEU A N 1
ATOM 788 C CA . LEU A 1 93 ? 3.877 -6.423 -3.200 1.00 96.38 93 LEU A CA 1
ATOM 789 C C . LEU A 1 93 ? 4.059 -7.878 -2.759 1.00 96.38 93 LEU A C 1
ATOM 791 O O . LEU A 1 93 ? 4.591 -8.101 -1.672 1.00 96.38 93 LEU A O 1
ATOM 795 N N . CYS A 1 94 ? 3.584 -8.857 -3.539 1.00 97.19 94 CYS A N 1
ATOM 796 C CA . CYS A 1 94 ? 3.490 -10.261 -3.136 1.00 97.19 94 CYS A CA 1
ATOM 797 C C . CYS A 1 94 ? 2.849 -10.442 -1.748 1.00 97.19 94 CYS A C 1
ATOM 799 O O . CYS A 1 94 ? 3.382 -11.142 -0.887 1.00 97.19 94 CYS A O 1
ATOM 801 N N . SER A 1 95 ? 1.729 -9.759 -1.513 1.00 95.88 95 SER A N 1
ATOM 802 C CA . SER A 1 95 ? 1.022 -9.747 -0.229 1.00 95.88 95 SER A CA 1
ATOM 803 C C . SER A 1 95 ? -0.447 -10.140 -0.394 1.00 95.88 95 SER A C 1
ATOM 805 O O . SER A 1 95 ? -1.031 -9.984 -1.463 1.00 95.88 95 SER A O 1
ATOM 807 N N . ASP A 1 96 ? -1.069 -10.632 0.677 1.00 95.88 96 ASP A N 1
ATOM 808 C CA . ASP A 1 96 ? -2.495 -10.969 0.687 1.00 95.88 96 ASP A CA 1
ATOM 809 C C . ASP A 1 96 ? -3.307 -9.827 1.308 1.00 95.88 96 ASP A C 1
ATOM 811 O O . ASP A 1 96 ? -3.160 -9.525 2.496 1.00 95.88 96 ASP A O 1
ATOM 815 N N . LEU A 1 97 ? -4.186 -9.202 0.517 1.00 96.50 97 LEU A N 1
ATOM 816 C CA . LEU A 1 97 ? -5.099 -8.179 1.028 1.00 96.50 97 LEU A CA 1
ATOM 817 C C . LEU A 1 97 ? -6.113 -8.790 1.998 1.00 96.50 97 LEU A C 1
ATOM 819 O O . LEU A 1 97 ? -6.587 -8.102 2.896 1.00 96.50 97 LEU A O 1
ATOM 823 N N . SER A 1 98 ? -6.467 -10.066 1.843 1.00 95.31 98 SER A N 1
ATOM 824 C CA . SER A 1 98 ? -7.549 -10.675 2.613 1.00 95.31 98 SER A CA 1
ATOM 825 C C . SER A 1 98 ? -7.283 -10.701 4.117 1.00 95.31 98 SER A C 1
ATOM 827 O O . SER A 1 98 ? -8.221 -10.551 4.894 1.00 95.31 98 SER A O 1
ATOM 829 N N . ALA A 1 99 ? -6.012 -10.785 4.514 1.00 93.62 99 ALA A N 1
ATOM 830 C CA . ALA A 1 99 ? -5.577 -10.724 5.905 1.00 93.62 99 ALA A CA 1
ATOM 831 C C . ALA A 1 99 ? -5.525 -9.293 6.481 1.00 93.62 99 ALA A C 1
ATOM 833 O O . ALA A 1 99 ? -5.302 -9.115 7.678 1.00 93.62 99 ALA A O 1
ATOM 834 N N . VAL A 1 100 ? -5.708 -8.259 5.655 1.00 92.88 100 VAL A N 1
ATOM 835 C CA . VAL A 1 100 ? -5.638 -6.862 6.093 1.00 92.88 100 VAL A CA 1
ATOM 836 C C . VAL A 1 100 ? -6.935 -6.468 6.789 1.00 92.88 100 VAL A C 1
ATOM 838 O O . VAL A 1 100 ? -8.031 -6.656 6.254 1.00 92.88 100 VAL A O 1
ATOM 841 N N . LYS A 1 101 ? -6.810 -5.869 7.976 1.00 92.06 101 LYS A N 1
ATOM 842 C CA . LYS A 1 101 ? -7.935 -5.265 8.693 1.00 92.06 101 LYS A CA 1
ATOM 843 C C . LYS A 1 101 ? -8.489 -4.066 7.930 1.00 92.06 101 LYS A C 1
ATOM 845 O O . LYS A 1 101 ? -7.734 -3.238 7.416 1.00 92.06 101 LYS A O 1
ATOM 850 N N . ILE A 1 102 ? -9.811 -3.922 7.916 1.00 89.88 102 ILE A N 1
ATOM 851 C CA . ILE A 1 102 ? -10.477 -2.775 7.277 1.00 89.88 102 ILE A CA 1
ATOM 852 C C . ILE A 1 102 ? -10.032 -1.467 7.949 1.00 89.88 102 ILE A C 1
ATOM 854 O O . ILE A 1 102 ? -9.724 -0.488 7.269 1.00 89.88 102 ILE A O 1
ATOM 858 N N . SER A 1 103 ? -9.900 -1.485 9.279 1.00 86.56 103 SER A N 1
ATOM 859 C CA . SER A 1 103 ? -9.408 -0.369 10.093 1.00 86.56 103 SER A CA 1
ATOM 860 C C . SER A 1 103 ? -8.027 0.129 9.661 1.00 86.56 103 SER A C 1
ATOM 862 O O . SER A 1 103 ? -7.827 1.340 9.594 1.00 86.56 103 SER A O 1
ATOM 864 N N . ARG A 1 104 ? -7.106 -0.773 9.292 1.00 87.81 104 ARG A N 1
ATOM 865 C CA . ARG A 1 104 ? -5.762 -0.422 8.803 1.00 87.81 104 ARG A CA 1
ATOM 866 C C . ARG A 1 104 ? -5.817 0.354 7.494 1.00 87.81 104 ARG A C 1
ATOM 868 O O . ARG A 1 104 ? -5.115 1.350 7.332 1.00 87.81 104 ARG A O 1
ATOM 875 N N . ALA A 1 105 ? -6.671 -0.077 6.566 1.00 90.75 105 ALA A N 1
ATOM 876 C CA . ALA A 1 105 ? -6.865 0.628 5.302 1.00 90.75 105 ALA A CA 1
ATOM 877 C C . ALA A 1 105 ? -7.489 2.015 5.522 1.00 90.75 105 ALA A C 1
ATOM 879 O O . ALA A 1 105 ? -7.022 2.998 4.949 1.00 90.75 105 ALA A O 1
ATOM 880 N N . CYS A 1 106 ? -8.491 2.123 6.399 1.00 87.81 106 CYS A N 1
ATOM 881 C CA . CYS A 1 106 ? -9.089 3.409 6.769 1.00 87.81 106 CYS A CA 1
ATOM 882 C C . CYS A 1 106 ? -8.094 4.342 7.483 1.00 87.81 106 CYS A C 1
ATOM 884 O O . CYS A 1 106 ? -8.076 5.544 7.210 1.00 87.81 106 CYS A O 1
ATOM 886 N N . ALA A 1 107 ? -7.244 3.804 8.362 1.00 83.50 107 ALA A N 1
ATOM 887 C CA . ALA A 1 107 ? -6.180 4.559 9.016 1.00 83.50 107 ALA A CA 1
ATOM 888 C C . ALA A 1 107 ? -5.174 5.097 7.990 1.00 83.50 107 ALA A C 1
ATOM 890 O O . ALA A 1 107 ? -4.852 6.278 8.032 1.00 83.50 107 ALA A O 1
ATOM 891 N N . ALA A 1 108 ? -4.752 4.278 7.019 1.00 87.31 108 ALA A N 1
ATOM 892 C CA . ALA A 1 108 ? -3.877 4.721 5.932 1.00 87.31 108 ALA A CA 1
ATOM 893 C C . ALA A 1 108 ? -4.531 5.829 5.090 1.00 87.31 108 ALA A C 1
ATOM 895 O O . ALA A 1 108 ? -3.927 6.871 4.862 1.00 87.31 108 ALA A O 1
ATOM 896 N N . SER A 1 109 ? -5.793 5.636 4.697 1.00 87.69 109 SER A N 1
ATOM 897 C CA . SER A 1 109 ? -6.557 6.583 3.876 1.00 87.69 109 SER A CA 1
ATOM 898 C C . SER A 1 109 ? -6.798 7.938 4.534 1.00 87.69 109 SER A C 1
ATOM 900 O O . SER A 1 109 ? -7.040 8.891 3.802 1.00 87.69 109 SER A O 1
ATOM 902 N N . SER A 1 110 ? -6.768 8.012 5.868 1.00 83.38 110 SER A N 1
ATOM 903 C CA . SER A 1 110 ? -7.006 9.232 6.652 1.00 83.38 110 SER A CA 1
ATOM 904 C C . SER A 1 110 ? -5.747 9.766 7.340 1.00 83.38 110 SER A C 1
ATOM 906 O O . SER A 1 110 ? -5.832 10.705 8.135 1.00 83.38 110 SER A O 1
ATOM 908 N N . ALA A 1 111 ? -4.576 9.174 7.071 1.00 79.94 111 ALA A N 1
ATOM 909 C CA . ALA A 1 111 ? -3.311 9.536 7.700 1.00 79.94 111 ALA A CA 1
ATOM 910 C C . ALA A 1 111 ? -2.764 10.857 7.137 1.00 79.94 111 ALA A C 1
ATOM 912 O O . ALA A 1 111 ? -1.783 10.870 6.390 1.00 79.94 111 ALA A O 1
ATOM 913 N N . VAL A 1 112 ? -3.402 11.975 7.494 1.00 74.06 112 VAL A N 1
ATOM 914 C CA . VAL A 1 112 ? -2.983 13.317 7.070 1.00 74.06 112 VAL A CA 1
ATOM 915 C C . VAL A 1 112 ? -1.534 13.558 7.512 1.00 74.06 112 VAL A C 1
ATOM 917 O O . VAL A 1 112 ? -1.244 13.456 8.715 1.00 74.06 112 VAL A O 1
ATOM 920 N N . PRO A 1 113 ? -0.621 13.893 6.577 1.00 65.56 113 PRO A N 1
ATOM 921 C CA . PRO A 1 113 ? 0.776 14.156 6.899 1.00 65.56 113 PRO A CA 1
ATOM 922 C C . PRO A 1 113 ? 0.941 15.191 8.022 1.00 65.56 113 PRO A C 1
ATOM 924 O O . PRO A 1 113 ? 0.130 16.101 8.176 1.00 65.56 113 PRO A O 1
ATOM 927 N N . ALA A 1 114 ? 2.005 15.046 8.816 1.00 64.50 114 ALA A N 1
ATOM 928 C CA . ALA A 1 114 ? 2.320 15.823 10.028 1.00 64.50 114 ALA A CA 1
ATOM 929 C C . ALA A 1 114 ? 1.390 15.602 11.240 1.00 64.50 114 ALA A C 1
ATOM 931 O O . ALA A 1 114 ? 1.858 15.663 12.381 1.00 64.50 114 ALA A O 1
ATOM 932 N N . VAL A 1 115 ? 0.110 15.298 11.021 1.00 59.56 115 VAL A N 1
ATOM 933 C CA . VAL A 1 115 ? -0.845 14.996 12.099 1.00 59.56 115 VAL A CA 1
ATOM 934 C C . VAL A 1 115 ? -0.710 13.533 12.530 1.00 59.56 115 VAL A C 1
ATOM 936 O O . VAL A 1 115 ? -0.522 13.237 13.716 1.00 59.56 115 VAL A O 1
ATOM 939 N N . LEU A 1 116 ? -0.733 12.622 11.555 1.00 63.78 116 LEU A N 1
ATOM 940 C CA . LEU A 1 116 ? -0.674 11.175 11.749 1.00 63.78 116 LEU A CA 1
ATOM 941 C C . LEU A 1 116 ? 0.615 10.590 11.153 1.00 63.78 116 LEU A C 1
ATOM 943 O O . LEU A 1 116 ? 1.244 11.181 10.276 1.00 63.78 116 LEU A O 1
ATOM 947 N N . SER A 1 117 ? 1.049 9.438 11.672 1.00 71.12 117 SER A N 1
ATOM 948 C CA . SER A 1 117 ? 2.214 8.736 11.118 1.00 71.12 117 SER A CA 1
ATOM 949 C C . SER A 1 117 ? 1.807 7.958 9.863 1.00 71.12 117 SER A C 1
ATOM 951 O O . SER A 1 117 ? 0.677 7.482 9.798 1.00 71.12 117 SER A O 1
ATOM 953 N N . PRO A 1 118 ? 2.692 7.739 8.885 1.00 77.75 118 PRO A N 1
ATOM 954 C CA . PRO A 1 118 ? 2.363 6.859 7.770 1.00 77.75 118 PRO A CA 1
ATOM 955 C C . PRO A 1 118 ? 2.028 5.438 8.245 1.00 77.75 118 PRO A C 1
ATOM 957 O O . PRO A 1 118 ? 2.642 4.938 9.194 1.00 77.75 118 PRO A O 1
ATOM 960 N N . VAL A 1 119 ? 1.087 4.777 7.572 1.00 86.62 119 VAL A N 1
ATOM 961 C CA . VAL A 1 119 ? 0.876 3.330 7.719 1.00 86.62 119 VAL A CA 1
ATOM 962 C C . VAL A 1 119 ? 1.901 2.621 6.850 1.00 86.62 119 VAL A C 1
ATOM 964 O O . VAL A 1 119 ? 1.983 2.865 5.647 1.00 86.62 119 VAL A O 1
ATOM 967 N N . THR A 1 120 ? 2.701 1.749 7.459 1.00 90.19 120 THR A N 1
ATOM 968 C CA . THR A 1 120 ? 3.778 1.055 6.746 1.00 90.19 120 THR A CA 1
ATOM 969 C C . THR A 1 120 ? 3.329 -0.335 6.307 1.00 90.19 120 THR A C 1
ATOM 971 O O . THR A 1 120 ? 2.783 -1.101 7.107 1.00 90.19 120 THR A O 1
ATOM 974 N N . LEU A 1 121 ? 3.560 -0.660 5.035 1.00 92.00 121 LEU A N 1
ATOM 975 C CA . LEU A 1 121 ? 3.396 -2.000 4.472 1.00 92.00 121 LEU A CA 1
ATOM 976 C C . LEU A 1 121 ? 4.760 -2.560 4.069 1.00 92.00 121 LEU A C 1
ATOM 978 O O . LEU A 1 121 ? 5.602 -1.838 3.536 1.00 92.00 121 LEU A O 1
ATOM 982 N N . ASN A 1 122 ? 4.962 -3.855 4.294 1.00 93.50 122 ASN A N 1
ATOM 983 C CA . ASN A 1 122 ? 6.141 -4.558 3.805 1.00 93.50 122 ASN A CA 1
ATOM 984 C C . ASN A 1 122 ? 6.001 -4.835 2.309 1.00 93.50 122 ASN A C 1
ATOM 986 O O . ASN A 1 122 ? 4.935 -5.236 1.841 1.00 93.50 122 ASN A O 1
ATOM 990 N N . ASN A 1 123 ? 7.090 -4.654 1.572 1.00 95.94 123 ASN A N 1
ATOM 991 C CA . ASN A 1 123 ? 7.165 -5.019 0.172 1.00 95.94 123 ASN A CA 1
ATOM 992 C C . ASN A 1 123 ? 7.861 -6.375 0.026 1.00 95.94 123 ASN A C 1
ATOM 994 O O . ASN A 1 123 ? 9.060 -6.502 0.280 1.00 95.94 123 ASN A O 1
ATOM 998 N N . TYR A 1 124 ? 7.124 -7.388 -0.421 1.00 96.38 124 TYR A N 1
ATOM 999 C CA . TYR A 1 124 ? 7.669 -8.714 -0.693 1.00 96.38 124 TYR A CA 1
ATOM 1000 C C . TYR A 1 124 ? 7.824 -8.987 -2.192 1.00 96.38 124 TYR A C 1
ATOM 1002 O O . TYR A 1 124 ? 7.986 -10.142 -2.571 1.00 96.38 124 TYR A O 1
ATOM 1010 N N . ALA A 1 125 ? 7.815 -7.969 -3.060 1.00 96.12 125 ALA A N 1
ATOM 1011 C CA . ALA A 1 125 ? 7.930 -8.169 -4.504 1.00 96.12 125 ALA A CA 1
ATOM 1012 C C . ALA A 1 125 ? 9.074 -9.130 -4.888 1.00 96.12 125 ALA A C 1
ATOM 1014 O O . ALA A 1 125 ? 10.178 -9.092 -4.330 1.00 96.12 125 ALA A O 1
ATOM 1015 N N . GLY A 1 126 ? 8.783 -10.018 -5.841 1.00 94.44 126 GLY A N 1
ATOM 1016 C CA . GLY A 1 126 ? 9.709 -11.049 -6.311 1.00 94.44 126 GLY A CA 1
ATOM 1017 C C . GLY A 1 126 ? 9.752 -12.336 -5.475 1.00 94.44 126 GLY A C 1
ATOM 1018 O O . GLY A 1 126 ? 10.517 -13.230 -5.822 1.00 94.44 126 GLY A O 1
ATOM 1019 N N . THR A 1 127 ? 8.955 -12.482 -4.407 1.00 95.94 127 THR A N 1
ATOM 1020 C CA . THR A 1 127 ? 8.899 -13.735 -3.613 1.00 95.94 127 THR A CA 1
ATOM 1021 C C . THR A 1 127 ? 7.804 -14.709 -4.038 1.00 95.94 127 THR A C 1
ATOM 1023 O O . THR A 1 127 ? 7.846 -15.866 -3.630 1.00 95.94 127 THR A O 1
ATOM 1026 N N . CYS A 1 128 ? 6.827 -14.262 -4.830 1.00 95.44 128 CYS A N 1
ATOM 1027 C CA . CYS A 1 128 ? 5.601 -15.013 -5.114 1.00 95.44 128 CYS A CA 1
ATOM 1028 C C . CYS A 1 128 ? 5.405 -15.391 -6.592 1.00 95.44 128 CYS A C 1
ATOM 1030 O O . CYS A 1 128 ? 4.358 -15.922 -6.946 1.00 95.44 128 CYS A O 1
ATOM 1032 N N . GLY A 1 129 ? 6.376 -15.097 -7.466 1.00 94.75 129 GLY A N 1
ATOM 1033 C CA . GLY A 1 129 ? 6.261 -15.369 -8.906 1.00 94.75 129 GLY A CA 1
ATOM 1034 C C . GLY A 1 129 ? 5.255 -14.479 -9.649 1.00 94.75 129 GLY A C 1
ATOM 1035 O O . GLY A 1 129 ? 4.852 -14.821 -10.753 1.00 94.75 129 GLY A O 1
ATOM 1036 N N . PHE A 1 130 ? 4.837 -13.354 -9.057 1.00 96.12 130 PHE A N 1
ATOM 1037 C CA . PHE A 1 130 ? 3.954 -12.393 -9.715 1.00 96.12 130 PHE A CA 1
ATOM 1038 C C . PHE A 1 130 ? 4.609 -11.792 -10.965 1.00 96.12 130 PHE A C 1
ATOM 1040 O O . PHE A 1 130 ? 5.701 -11.222 -10.893 1.00 96.12 130 PHE A O 1
ATOM 1047 N N . GLU A 1 131 ? 3.901 -11.869 -12.090 1.00 95.69 131 GLU A N 1
ATOM 1048 C CA . GLU A 1 131 ? 4.293 -11.245 -13.349 1.00 95.69 131 GLU A CA 1
ATOM 1049 C C . GLU A 1 131 ? 3.400 -10.028 -13.636 1.00 95.69 131 GLU A C 1
ATOM 1051 O O . GLU A 1 131 ? 2.177 -10.164 -13.742 1.00 95.69 131 GLU A O 1
ATOM 1056 N N . PRO A 1 132 ? 3.977 -8.822 -13.782 1.00 95.00 132 PRO A N 1
ATOM 1057 C CA . PRO A 1 132 ? 3.200 -7.640 -14.114 1.00 95.00 132 PRO A CA 1
ATOM 1058 C C . PRO A 1 132 ? 2.583 -7.769 -15.514 1.00 95.00 132 PRO A C 1
ATOM 1060 O O . PRO A 1 132 ? 3.233 -8.277 -16.430 1.00 95.00 132 PRO A O 1
ATOM 1063 N N . PRO A 1 133 ? 1.375 -7.227 -15.739 1.00 94.88 133 PRO A N 1
ATOM 1064 C CA . PRO A 1 133 ? 0.765 -7.215 -17.060 1.00 94.88 133 PRO A CA 1
ATOM 1065 C C . PRO A 1 133 ? 1.619 -6.418 -18.056 1.00 94.88 133 PRO A C 1
ATOM 1067 O O . PRO A 1 133 ? 2.244 -5.416 -17.699 1.00 94.88 133 PRO A O 1
ATOM 1070 N N . ALA A 1 134 ? 1.583 -6.822 -19.329 1.00 95.12 134 ALA A N 1
ATOM 1071 C CA . ALA A 1 134 ? 2.464 -6.297 -20.375 1.00 95.12 134 ALA A CA 1
ATOM 1072 C C . ALA A 1 134 ? 2.471 -4.762 -20.475 1.00 95.12 134 ALA A C 1
ATOM 1074 O O . ALA A 1 134 ? 3.522 -4.170 -20.669 1.00 95.12 134 ALA A O 1
ATOM 1075 N N . TRP A 1 135 ? 1.337 -4.084 -20.269 1.00 94.06 135 TRP A N 1
ATOM 1076 C CA . TRP A 1 135 ? 1.275 -2.617 -20.346 1.00 94.06 135 TRP A CA 1
ATOM 1077 C C . TRP A 1 135 ? 2.155 -1.900 -19.301 1.00 94.06 135 TRP A C 1
ATOM 1079 O O . TRP A 1 135 ? 2.547 -0.746 -19.497 1.00 94.06 135 TRP A O 1
ATOM 1089 N N . VAL A 1 136 ? 2.490 -2.569 -18.192 1.00 94.81 136 VAL A N 1
ATOM 1090 C CA . VAL A 1 136 ? 3.405 -2.046 -17.167 1.00 94.81 136 VAL A CA 1
ATOM 1091 C C . VAL A 1 136 ? 4.851 -2.157 -17.639 1.00 94.81 136 VAL A C 1
ATOM 1093 O O . VAL A 1 136 ? 5.635 -1.216 -17.470 1.00 94.81 136 VAL A O 1
ATOM 1096 N N . THR A 1 137 ? 5.226 -3.286 -18.238 1.00 93.31 137 THR A N 1
ATOM 1097 C CA . THR A 1 137 ? 6.607 -3.610 -18.619 1.00 93.31 137 THR A CA 1
ATOM 1098 C C . THR A 1 137 ? 6.981 -3.069 -19.994 1.00 93.31 137 THR A C 1
ATOM 1100 O O . THR A 1 137 ? 8.021 -2.411 -20.103 1.00 93.31 137 THR A O 1
ATOM 1103 N N . ASP A 1 138 ? 6.114 -3.248 -20.982 1.00 93.75 138 ASP A N 1
ATOM 1104 C CA . ASP A 1 138 ? 6.281 -2.854 -22.377 1.00 93.75 138 ASP A CA 1
ATOM 1105 C C . ASP A 1 138 ? 6.011 -1.357 -22.582 1.00 93.75 138 ASP A C 1
ATOM 1107 O O . ASP A 1 138 ? 4.953 -0.831 -22.234 1.00 93.75 138 ASP A O 1
ATOM 1111 N N . ARG A 1 139 ? 6.990 -0.654 -23.158 1.00 90.69 139 ARG A N 1
ATOM 1112 C CA . ARG A 1 139 ? 6.912 0.785 -23.431 1.00 90.69 139 ARG A CA 1
ATOM 1113 C C . ARG A 1 139 ? 6.042 1.104 -24.647 1.00 90.69 139 ARG A C 1
ATOM 1115 O O . ARG A 1 139 ? 5.492 2.205 -24.693 1.00 90.69 139 ARG A O 1
ATOM 1122 N N . GLU A 1 140 ? 5.897 0.182 -25.595 1.00 93.06 140 GLU A N 1
ATOM 1123 C CA . GLU A 1 140 ? 5.081 0.371 -26.801 1.00 93.06 140 GLU A CA 1
ATOM 1124 C C . GLU A 1 140 ? 3.590 0.449 -26.454 1.00 93.06 140 GLU A C 1
ATOM 1126 O O . GLU A 1 140 ? 2.862 1.292 -26.983 1.00 93.06 140 GLU A O 1
ATOM 1131 N N . LEU A 1 141 ? 3.155 -0.330 -25.458 1.00 92.44 141 LEU A N 1
ATOM 1132 C CA . LEU A 1 141 ? 1.791 -0.295 -24.921 1.00 92.44 141 LEU A CA 1
ATOM 1133 C C . LEU A 1 141 ? 1.490 0.971 -24.093 1.00 92.44 141 LEU A C 1
ATOM 1135 O O . LEU A 1 141 ? 0.330 1.264 -23.790 1.00 92.44 141 LEU A O 1
ATOM 1139 N N . GLN A 1 142 ? 2.501 1.775 -23.748 1.00 94.94 142 GLN A N 1
ATOM 1140 C CA . GLN A 1 142 ? 2.346 2.997 -22.952 1.00 94.94 142 GLN A CA 1
ATOM 1141 C C . GLN A 1 142 ? 2.142 4.228 -23.840 1.00 94.94 142 GLN A C 1
ATOM 1143 O O . GLN A 1 142 ? 2.929 5.186 -23.861 1.00 94.94 142 GLN A O 1
ATOM 1148 N N . THR A 1 143 ? 1.034 4.196 -24.572 1.00 92.56 143 THR A N 1
ATOM 1149 C CA . THR A 1 143 ? 0.720 5.099 -25.687 1.00 92.56 143 THR A CA 1
ATOM 1150 C C . THR A 1 143 ? 0.667 6.581 -25.305 1.00 92.56 143 THR A C 1
ATOM 1152 O 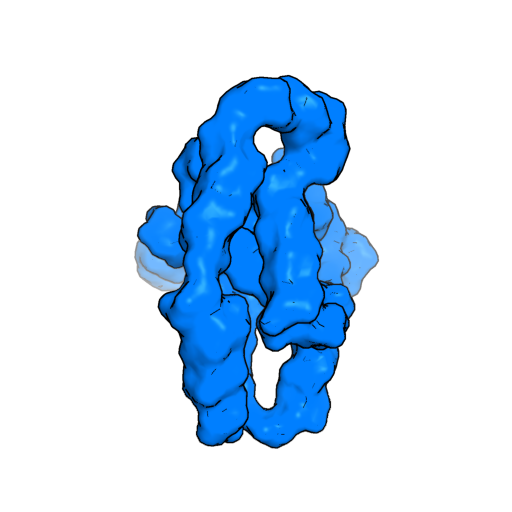O . THR A 1 143 ? 1.027 7.445 -26.102 1.00 92.56 143 THR A O 1
ATOM 1155 N N . ASN A 1 144 ? 0.302 6.917 -24.064 1.00 94.75 144 ASN A N 1
ATOM 1156 C CA . ASN A 1 144 ? 0.191 8.303 -23.603 1.00 94.75 144 ASN A CA 1
ATOM 1157 C C . ASN A 1 144 ? 0.887 8.556 -22.254 1.00 94.75 144 ASN A C 1
ATOM 1159 O O . ASN A 1 144 ? 1.307 7.637 -21.551 1.00 94.75 144 ASN A O 1
ATOM 1163 N N . ALA A 1 145 ? 1.025 9.836 -21.895 1.00 93.88 145 ALA A N 1
ATOM 1164 C CA . ALA A 1 145 ? 1.750 10.256 -20.696 1.00 93.88 145 ALA A CA 1
ATOM 1165 C C . ALA A 1 145 ? 1.143 9.708 -19.394 1.00 93.88 145 ALA A C 1
ATOM 1167 O O . ALA A 1 145 ? 1.901 9.371 -18.486 1.00 93.88 145 ALA A O 1
ATOM 1168 N N . ARG A 1 146 ? -0.189 9.569 -19.321 1.00 91.25 146 ARG A N 1
ATOM 1169 C CA . ARG A 1 146 ? -0.886 9.031 -18.142 1.00 91.25 146 ARG A CA 1
ATOM 1170 C C . ARG A 1 146 ? -0.593 7.546 -17.964 1.00 91.25 146 ARG A C 1
ATOM 1172 O O . ARG A 1 146 ? -0.216 7.134 -16.875 1.00 91.25 146 ARG A O 1
ATOM 1179 N N . VAL A 1 147 ? -0.675 6.763 -19.041 1.00 93.31 147 VAL A N 1
ATOM 1180 C CA . VAL A 1 147 ? -0.343 5.328 -19.008 1.00 93.31 147 VAL A CA 1
ATOM 1181 C C . VAL A 1 147 ? 1.131 5.126 -18.656 1.00 93.31 147 VAL A C 1
ATOM 1183 O O . VAL A 1 147 ? 1.445 4.298 -17.808 1.00 93.31 147 VAL A O 1
ATOM 1186 N N . ARG A 1 148 ? 2.040 5.937 -19.220 1.00 95.00 148 ARG A N 1
ATOM 1187 C CA . ARG A 1 148 ? 3.468 5.911 -18.852 1.00 95.00 148 ARG A CA 1
ATOM 1188 C C . ARG A 1 148 ? 3.705 6.250 -17.383 1.00 95.00 148 ARG A C 1
ATOM 1190 O O . ARG A 1 148 ? 4.552 5.623 -16.757 1.00 95.00 148 ARG A O 1
ATOM 1197 N N . ALA A 1 149 ? 3.016 7.257 -16.845 1.00 92.88 149 ALA A N 1
ATOM 1198 C CA . ALA A 1 149 ? 3.116 7.613 -15.431 1.00 92.88 149 ALA A CA 1
ATOM 1199 C C . ALA A 1 149 ? 2.639 6.458 -14.550 1.00 92.88 149 ALA A C 1
ATOM 1201 O O . ALA A 1 149 ? 3.413 5.969 -13.731 1.00 92.88 149 ALA A O 1
ATOM 1202 N N . ARG A 1 150 ? 1.449 5.919 -14.833 1.00 92.62 150 ARG A N 1
ATOM 1203 C CA . ARG A 1 150 ? 0.889 4.793 -14.085 1.00 92.62 150 ARG A CA 1
ATOM 1204 C C . ARG A 1 150 ? 1.769 3.544 -14.159 1.00 92.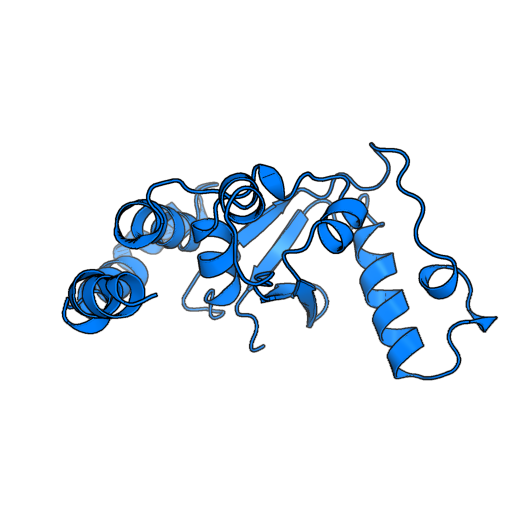62 150 ARG A C 1
ATOM 1206 O O . ARG A 1 150 ? 1.991 2.887 -13.152 1.00 92.62 150 ARG A O 1
ATOM 1213 N N . ALA A 1 151 ? 2.338 3.237 -15.323 1.00 95.06 151 ALA A N 1
ATOM 1214 C CA . ALA A 1 151 ? 3.265 2.118 -15.469 1.00 95.06 151 ALA A CA 1
ATOM 1215 C C . ALA A 1 151 ? 4.559 2.308 -14.658 1.00 95.06 151 ALA A C 1
ATOM 1217 O O . ALA A 1 151 ? 5.077 1.338 -14.108 1.00 95.06 151 ALA A O 1
ATOM 1218 N N . ARG A 1 152 ? 5.078 3.542 -14.547 1.00 93.62 152 ARG A N 1
ATOM 1219 C CA . ARG A 1 152 ? 6.224 3.845 -13.670 1.00 93.62 152 ARG A CA 1
ATOM 1220 C C . ARG A 1 152 ? 5.877 3.648 -12.197 1.00 93.62 152 ARG A C 1
ATOM 1222 O O . ARG A 1 152 ? 6.684 3.065 -11.481 1.00 93.62 152 ARG A O 1
ATOM 1229 N N . GLU A 1 153 ? 4.693 4.079 -11.767 1.00 93.38 153 GLU A N 1
ATOM 1230 C CA . GLU A 1 153 ? 4.203 3.853 -10.400 1.00 93.38 153 GLU A CA 1
ATOM 1231 C C . GLU A 1 153 ? 4.144 2.352 -10.091 1.00 93.38 153 GLU A C 1
ATOM 1233 O O . GLU A 1 153 ? 4.761 1.904 -9.130 1.00 93.38 153 GLU A O 1
ATOM 1238 N N . TYR A 1 154 ? 3.521 1.543 -10.954 1.00 94.25 154 TYR A N 1
ATOM 1239 C CA . TYR A 1 154 ? 3.461 0.091 -10.748 1.00 94.25 154 TYR A CA 1
ATOM 1240 C C . TYR A 1 154 ? 4.835 -0.583 -10.763 1.00 94.25 154 TYR A C 1
ATOM 1242 O O . TYR A 1 154 ? 5.117 -1.422 -9.909 1.00 94.25 154 TYR A O 1
ATOM 1250 N N . LYS A 1 155 ? 5.721 -0.183 -11.684 1.00 94.06 155 LYS A N 1
ATOM 1251 C CA . LYS A 1 155 ? 7.113 -0.658 -11.705 1.00 94.06 155 LYS A CA 1
ATOM 1252 C C . LYS A 1 155 ? 7.842 -0.341 -10.404 1.00 94.06 155 LYS A C 1
ATOM 1254 O O . LYS A 1 155 ? 8.618 -1.167 -9.936 1.00 94.06 155 LYS A O 1
ATOM 1259 N N . SER A 1 156 ? 7.577 0.819 -9.805 1.00 93.88 156 SER A N 1
ATOM 1260 C CA . SER A 1 156 ? 8.222 1.220 -8.557 1.00 93.88 156 SER A CA 1
ATOM 1261 C C . SER A 1 156 ? 7.869 0.306 -7.380 1.00 93.88 156 SER A C 1
ATOM 1263 O O . SER A 1 156 ? 8.664 0.211 -6.451 1.00 93.88 156 SER A O 1
ATOM 1265 N N . PHE A 1 157 ? 6.723 -0.381 -7.394 1.00 94.25 157 PHE A N 1
ATOM 1266 C CA . PHE A 1 157 ? 6.369 -1.344 -6.344 1.00 94.25 157 PHE A CA 1
ATOM 1267 C C . PHE A 1 157 ? 7.157 -2.652 -6.451 1.00 94.25 157 PHE A C 1
ATOM 1269 O O . PHE A 1 157 ? 7.346 -3.332 -5.452 1.00 94.25 157 PHE A O 1
ATOM 1276 N N . LEU A 1 158 ? 7.680 -2.976 -7.634 1.00 95.06 158 LEU A N 1
ATOM 1277 C CA . LEU A 1 158 ? 8.475 -4.185 -7.852 1.00 95.06 158 LEU A CA 1
ATOM 1278 C C . LEU A 1 158 ? 9.924 -4.037 -7.362 1.00 95.06 158 LEU A C 1
ATOM 1280 O O . LEU A 1 158 ? 10.628 -5.032 -7.201 1.00 95.06 158 LEU A O 1
ATOM 1284 N N . ASP A 1 159 ? 10.383 -2.807 -7.113 1.00 93.12 159 ASP A N 1
ATOM 1285 C CA . ASP A 1 159 ? 11.743 -2.516 -6.656 1.00 93.12 159 ASP A CA 1
ATOM 1286 C C . ASP A 1 159 ? 11.888 -2.710 -5.140 1.00 93.12 159 ASP A C 1
ATOM 1288 O O . ASP A 1 159 ? 12.126 -1.769 -4.383 1.00 93.12 159 ASP A O 1
ATOM 1292 N N . ARG A 1 160 ? 11.744 -3.955 -4.674 1.00 93.31 160 ARG A N 1
ATOM 1293 C CA . ARG A 1 160 ? 11.911 -4.303 -3.253 1.00 93.31 160 ARG A CA 1
ATOM 1294 C C . ARG A 1 160 ? 13.291 -3.921 -2.710 1.00 93.31 160 ARG A C 1
ATOM 1296 O O . ARG A 1 160 ? 13.409 -3.596 -1.534 1.00 93.31 160 ARG A O 1
ATOM 1303 N N . THR A 1 161 ? 14.329 -3.978 -3.544 1.00 92.94 161 THR A N 1
ATOM 1304 C CA . THR A 1 161 ? 15.713 -3.704 -3.134 1.00 92.94 161 THR A CA 1
ATOM 1305 C C . THR A 1 161 ? 15.870 -2.273 -2.636 1.00 92.94 161 THR A C 1
ATOM 1307 O O . THR A 1 161 ? 16.442 -2.065 -1.568 1.00 92.94 161 THR A O 1
ATOM 1310 N N . ASN A 1 162 ? 15.328 -1.298 -3.370 1.00 93.50 162 ASN A N 1
ATOM 1311 C CA . ASN A 1 162 ? 15.381 0.104 -2.952 1.00 93.50 162 ASN A CA 1
ATOM 1312 C C . ASN A 1 162 ? 14.148 0.531 -2.144 1.00 93.50 162 ASN A C 1
ATOM 1314 O O . ASN A 1 162 ? 14.179 1.563 -1.476 1.00 93.50 162 ASN A O 1
ATOM 1318 N N . ARG A 1 163 ? 13.056 -0.243 -2.201 1.00 93.31 163 ARG A N 1
ATOM 1319 C CA . ARG A 1 163 ? 11.767 0.074 -1.569 1.00 93.31 163 ARG A CA 1
ATOM 1320 C C . ARG A 1 163 ? 11.211 -1.122 -0.788 1.00 93.31 163 ARG A C 1
ATOM 1322 O O . ARG A 1 163 ? 10.159 -1.656 -1.150 1.00 93.31 163 ARG A O 1
ATOM 1329 N N . PRO A 1 164 ? 11.891 -1.548 0.292 1.00 94.50 164 PRO A N 1
ATOM 1330 C CA . PRO A 1 164 ? 11.453 -2.681 1.110 1.00 94.50 164 PRO A CA 1
ATOM 1331 C C . PRO A 1 164 ? 10.173 -2.388 1.906 1.00 94.50 164 PRO A C 1
ATOM 1333 O O . PRO A 1 164 ? 9.493 -3.316 2.337 1.00 94.50 164 PRO A O 1
ATOM 1336 N N . TYR A 1 165 ? 9.828 -1.109 2.073 1.00 93.19 165 TYR A N 1
ATOM 1337 C CA . TYR A 1 165 ? 8.632 -0.656 2.770 1.00 93.19 165 TYR A CA 1
ATOM 1338 C C . TYR A 1 165 ? 7.898 0.399 1.939 1.00 93.19 165 TYR A C 1
ATOM 1340 O O . TYR A 1 165 ? 8.528 1.239 1.292 1.00 93.19 165 TYR A O 1
ATOM 1348 N N . LEU A 1 166 ? 6.567 0.364 1.974 1.00 93.06 166 LEU A N 1
ATOM 1349 C CA . LEU A 1 166 ? 5.707 1.437 1.480 1.00 93.06 166 LEU A CA 1
ATOM 1350 C C . LEU A 1 166 ? 5.161 2.209 2.675 1.00 93.06 166 LEU A C 1
ATOM 1352 O O . LEU A 1 166 ? 4.684 1.604 3.633 1.00 93.06 166 LEU A O 1
ATOM 1356 N N . HIS A 1 167 ? 5.183 3.535 2.588 1.00 92.50 167 HIS A N 1
ATOM 1357 C CA . HIS A 1 167 ? 4.653 4.420 3.619 1.00 92.50 167 HIS A CA 1
ATOM 1358 C C . HIS A 1 167 ? 3.431 5.144 3.064 1.00 92.50 167 HIS A C 1
ATOM 1360 O O . HIS A 1 167 ? 3.546 6.013 2.199 1.00 92.50 167 HIS A O 1
ATOM 1366 N N . LEU A 1 168 ? 2.260 4.745 3.548 1.00 90.81 168 LEU A N 1
ATOM 1367 C CA . LEU A 1 168 ? 0.974 5.224 3.069 1.00 90.81 168 LEU A CA 1
ATOM 1368 C C . LEU A 1 168 ? 0.452 6.354 3.955 1.00 90.81 168 LEU A C 1
ATOM 1370 O O . LEU A 1 168 ? 0.481 6.258 5.184 1.00 90.81 168 LEU A O 1
ATOM 1374 N N . VAL A 1 169 ? -0.033 7.407 3.311 1.00 87.25 169 VAL A N 1
ATOM 1375 C CA . VAL A 1 169 ? -0.659 8.583 3.920 1.00 87.25 169 VAL A CA 1
ATOM 1376 C C . VAL A 1 169 ? -2.012 8.860 3.269 1.00 87.25 169 VAL A C 1
ATOM 1378 O O . VAL A 1 169 ? -2.420 8.139 2.357 1.00 87.25 169 VAL A O 1
ATOM 1381 N N . ASP A 1 170 ? -2.699 9.890 3.761 1.00 85.62 170 ASP A N 1
ATOM 1382 C CA . ASP A 1 170 ? -4.021 10.320 3.306 1.00 85.62 170 ASP A CA 1
ATOM 1383 C C . ASP A 1 170 ? -4.208 10.235 1.782 1.00 85.62 170 ASP A C 1
ATOM 1385 O O . ASP A 1 170 ? -3.366 10.694 1.010 1.00 85.62 170 ASP A O 1
ATOM 1389 N N . GLY A 1 171 ? -5.320 9.629 1.358 1.00 69.81 171 GLY A N 1
ATOM 1390 C CA . GLY A 1 171 ? -5.601 9.351 -0.055 1.00 69.81 171 GLY A CA 1
ATOM 1391 C C . GLY A 1 171 ? -6.042 10.564 -0.880 1.00 69.81 171 GLY A C 1
ATOM 1392 O O . GLY A 1 171 ? -6.370 10.396 -2.056 1.00 69.81 171 GLY A O 1
ATO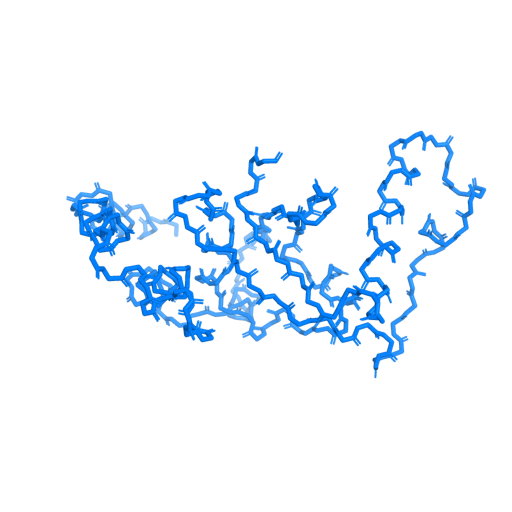M 1393 N N . GLY A 1 172 ? -6.118 11.751 -0.271 1.00 71.44 172 GLY A N 1
ATOM 1394 C CA . GLY A 1 172 ? -6.406 13.026 -0.928 1.00 71.44 172 GLY A CA 1
ATOM 1395 C C . GLY A 1 172 ? -5.168 13.873 -1.236 1.00 71.44 172 GLY A C 1
ATOM 1396 O O . GLY A 1 172 ? -5.324 14.958 -1.800 1.00 71.44 172 GLY A O 1
ATOM 1397 N N . VAL A 1 173 ? -3.972 13.403 -0.862 1.00 62.12 173 VAL A N 1
ATOM 1398 C CA . VAL A 1 173 ? -2.669 14.012 -1.193 1.00 62.12 173 VAL A CA 1
ATOM 1399 C C . VAL A 1 173 ? -2.219 13.560 -2.574 1.00 62.12 173 VAL A C 1
ATOM 1401 O O . VAL A 1 173 ? -1.825 14.439 -3.370 1.00 62.12 173 VAL A O 1
#